Protein AF-A0A562VMG4-F1 (afdb_monomer_lite)

Radius of gyration: 25.21 Å; chains: 1; bounding box: 52×42×55 Å

Foldseek 3Di:
DDDDDDPDDDDPVVVVVLVVVCVVVVHDSVVVVVVVVVVVVVVVVVVVVVVVVVVVVVCCVPVVVDDDADPPHCVVVVVVVVVVVVVVPD

Structure (mmCIF, N/CA/C/O backbone):
data_AF-A0A562VMG4-F1
#
_entry.id   AF-A0A562VMG4-F1
#
loop_
_atom_site.group_PDB
_atom_site.id
_atom_site.type_symbol
_atom_site.label_atom_id
_atom_site.label_alt_id
_atom_site.label_comp_id
_atom_site.label_asym_id
_atom_site.label_entity_id
_atom_site.label_seq_id
_atom_site.pdbx_PDB_ins_code
_atom_site.Cartn_x
_atom_site.Cartn_y
_atom_site.Cartn_z
_atom_site.occupancy
_atom_site.B_iso_or_equiv
_atom_site.auth_seq_id
_atom_site.auth_comp_id
_atom_site.auth_asym_id
_atom_site.auth_atom_id
_atom_site.pdbx_PDB_model_num
ATOM 1 N N . MET A 1 1 ? -24.063 13.557 7.113 1.00 42.00 1 MET A N 1
ATOM 2 C CA . MET A 1 1 ? -23.208 12.548 6.451 1.00 42.00 1 MET A CA 1
ATOM 3 C C . MET A 1 1 ? -22.962 11.431 7.453 1.00 42.00 1 MET A C 1
ATOM 5 O O . MET A 1 1 ? -22.237 11.654 8.409 1.00 42.00 1 MET A O 1
ATOM 9 N N . GLY A 1 2 ? -23.667 10.303 7.338 1.00 52.97 2 GLY A N 1
ATOM 10 C CA . GLY A 1 2 ? -23.576 9.216 8.319 1.00 52.97 2 GLY A CA 1
ATOM 11 C C . GLY A 1 2 ? -22.457 8.242 7.965 1.00 52.97 2 GLY A C 1
ATOM 12 O O . GLY A 1 2 ? -22.434 7.724 6.849 1.00 52.97 2 GLY A O 1
ATOM 13 N N . SER A 1 3 ? -21.542 7.978 8.897 1.00 63.50 3 SER A N 1
ATOM 14 C CA . SER A 1 3 ? -20.645 6.827 8.808 1.00 63.50 3 SER A CA 1
ATOM 15 C C . SER A 1 3 ? -21.481 5.553 8.954 1.00 63.50 3 SER A C 1
ATOM 17 O O . SER A 1 3 ? -22.173 5.363 9.952 1.00 63.50 3 SER A O 1
ATOM 19 N N . ARG A 1 4 ? -21.449 4.666 7.952 1.00 67.69 4 ARG A N 1
ATOM 20 C CA . ARG A 1 4 ? -22.012 3.319 8.116 1.00 67.69 4 ARG A CA 1
ATOM 21 C C . ARG A 1 4 ? -21.089 2.550 9.055 1.00 67.69 4 ARG A C 1
ATOM 23 O O . ARG A 1 4 ? -19.931 2.315 8.719 1.00 67.69 4 ARG A O 1
ATOM 30 N N . GLN A 1 5 ? -21.587 2.187 10.230 1.00 65.06 5 GLN A N 1
ATOM 31 C CA . GLN A 1 5 ? -20.867 1.313 11.145 1.00 65.06 5 GLN A CA 1
ATOM 32 C C . GLN A 1 5 ? -20.963 -0.119 10.609 1.00 65.06 5 GLN A C 1
ATOM 34 O O . GLN A 1 5 ? -22.043 -0.706 10.592 1.00 65.06 5 GLN A O 1
ATOM 39 N N . LEU A 1 6 ? -19.848 -0.673 10.126 1.00 70.19 6 LEU A N 1
ATOM 40 C CA . LEU A 1 6 ? -19.771 -2.099 9.819 1.00 70.19 6 LEU A CA 1
ATOM 41 C C . LEU A 1 6 ? -19.637 -2.873 11.133 1.00 70.19 6 LEU A C 1
ATOM 43 O O . LEU A 1 6 ? -18.702 -2.648 11.900 1.00 70.19 6 LEU A O 1
ATOM 47 N N . GLY A 1 7 ? -20.579 -3.779 11.394 1.00 74.31 7 GLY A N 1
ATOM 48 C CA . GLY A 1 7 ? -20.512 -4.716 12.514 1.00 74.31 7 GLY A CA 1
ATOM 49 C C . GLY A 1 7 ? -19.476 -5.802 12.245 1.00 74.31 7 GLY A C 1
ATOM 50 O O . GLY A 1 7 ? -19.835 -6.911 11.857 1.00 74.31 7 GLY A O 1
ATOM 51 N N . LEU A 1 8 ? -18.195 -5.470 12.406 1.00 79.94 8 LEU A N 1
ATOM 52 C CA . LEU A 1 8 ? -17.102 -6.429 12.276 1.00 79.94 8 LEU A CA 1
ATOM 53 C C . LEU A 1 8 ? -17.152 -7.423 13.439 1.00 79.94 8 LEU A C 1
ATOM 55 O O . LEU A 1 8 ? -17.224 -7.033 14.604 1.00 79.94 8 LEU A O 1
ATOM 59 N N . ARG A 1 9 ? -17.113 -8.714 13.112 1.00 85.38 9 ARG A N 1
ATOM 60 C CA . ARG A 1 9 ? -16.932 -9.786 14.089 1.00 85.38 9 ARG A CA 1
ATOM 61 C C . ARG A 1 9 ? -15.458 -10.147 14.114 1.00 85.38 9 ARG A C 1
ATOM 63 O O . ARG A 1 9 ? -14.968 -10.750 13.167 1.00 85.38 9 ARG A O 1
ATOM 70 N N . LEU A 1 10 ? -14.780 -9.728 15.174 1.00 87.19 10 LEU A N 1
ATOM 71 C CA . LEU A 1 10 ? -13.403 -10.114 15.452 1.00 87.19 10 LEU A CA 1
ATOM 72 C C . LEU A 1 10 ? -13.408 -11.392 16.281 1.00 87.19 10 LEU A C 1
ATOM 74 O O . LEU A 1 10 ? -14.316 -11.596 17.096 1.00 87.19 10 LEU A O 1
ATOM 78 N N . ASP A 1 11 ? -12.397 -12.230 16.085 1.00 94.56 11 ASP A N 1
ATOM 79 C CA . ASP A 1 11 ? -12.128 -13.283 17.049 1.00 94.56 11 ASP A CA 1
ATOM 80 C C . ASP A 1 11 ? -11.617 -12.687 18.374 1.00 94.56 11 ASP A C 1
ATOM 82 O O . ASP A 1 11 ? -11.386 -11.479 18.520 1.00 94.56 11 ASP A O 1
ATOM 86 N N . GLU A 1 12 ? -11.497 -13.538 19.387 1.00 93.38 12 GLU A N 1
ATOM 87 C CA . GLU A 1 12 ? -11.118 -13.105 20.729 1.00 93.38 12 GLU A CA 1
ATOM 88 C C . GLU A 1 12 ? -9.692 -12.533 20.780 1.00 93.38 12 GLU A C 1
ATOM 90 O O . GLU A 1 12 ? -9.442 -11.544 21.476 1.00 93.38 12 GLU A O 1
ATOM 95 N N . THR A 1 13 ? -8.771 -13.094 19.993 1.00 95.94 13 THR A N 1
ATOM 96 C CA . THR A 1 13 ? -7.371 -12.654 19.948 1.00 95.94 13 THR A CA 1
ATOM 97 C C . THR A 1 13 ? -7.267 -11.273 19.313 1.00 95.94 13 THR A C 1
ATOM 99 O O . THR A 1 13 ? -6.637 -10.372 19.874 1.00 95.94 13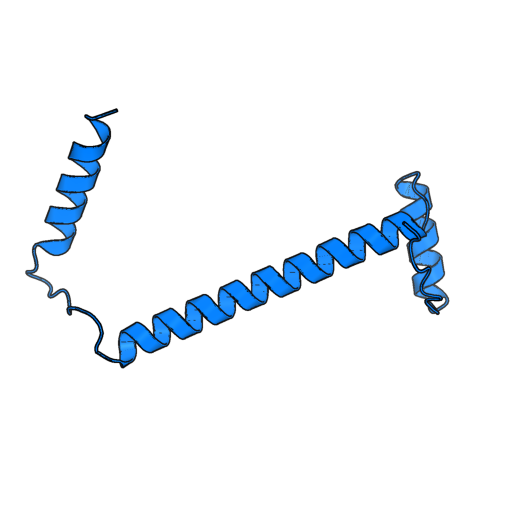 THR A O 1
ATOM 102 N N . ASP A 1 14 ? -7.939 -11.073 18.186 1.00 93.50 14 ASP A N 1
ATOM 103 C CA . ASP A 1 14 ? -7.993 -9.804 17.471 1.00 93.50 14 ASP A CA 1
ATOM 104 C C . ASP A 1 14 ? -8.702 -8.725 18.290 1.00 93.50 14 ASP A C 1
ATOM 106 O O . ASP A 1 14 ? -8.236 -7.585 18.347 1.00 93.50 14 ASP A O 1
ATOM 110 N N . SER A 1 15 ? -9.775 -9.079 19.006 1.00 93.38 15 SER A N 1
ATOM 111 C CA . SER A 1 15 ? -10.454 -8.153 19.918 1.00 93.38 15 SER A CA 1
ATOM 112 C C . SER A 1 15 ? -9.537 -7.696 21.059 1.00 93.38 15 SER A C 1
ATOM 114 O O . SER A 1 15 ? -9.468 -6.500 21.355 1.00 93.38 15 SER A O 1
ATOM 116 N N . MET A 1 16 ? -8.792 -8.616 21.685 1.00 95.12 16 MET A N 1
ATOM 117 C CA . MET A 1 16 ? -7.819 -8.269 22.729 1.00 95.12 16 MET A CA 1
ATOM 118 C C . MET A 1 16 ? -6.680 -7.404 22.187 1.00 95.12 16 MET A C 1
ATOM 120 O O . MET A 1 16 ? -6.279 -6.428 22.827 1.00 95.12 16 MET A O 1
ATOM 124 N N . ASN A 1 17 ? -6.172 -7.727 20.998 1.00 95.06 17 ASN A N 1
ATOM 125 C CA . ASN A 1 17 ? -5.124 -6.952 20.346 1.00 95.06 17 ASN A CA 1
ATOM 126 C C . ASN A 1 17 ? -5.584 -5.531 20.024 1.00 95.06 17 ASN A C 1
ATOM 128 O O . ASN A 1 17 ? -4.866 -4.580 20.339 1.00 95.06 17 ASN A O 1
ATOM 132 N N . LEU A 1 18 ? -6.787 -5.381 19.467 1.00 94.50 18 LEU A N 1
ATOM 133 C CA . LEU A 1 18 ? -7.371 -4.083 19.160 1.00 94.50 18 LEU A CA 1
ATOM 134 C C . LEU A 1 18 ? -7.542 -3.235 20.421 1.00 94.50 18 LEU A C 1
ATOM 136 O O . LEU A 1 18 ? -7.104 -2.087 20.439 1.00 94.50 18 LEU A O 1
ATOM 140 N N . LYS A 1 19 ? -8.092 -3.811 21.497 1.00 95.19 19 LYS A N 1
ATOM 141 C CA . LYS A 1 19 ? -8.215 -3.143 22.803 1.00 95.19 19 LYS A CA 1
ATOM 142 C C . LYS A 1 19 ? -6.869 -2.669 23.332 1.00 95.19 19 LYS A C 1
ATOM 144 O O . LYS A 1 19 ? -6.737 -1.520 23.745 1.00 95.19 19 LYS A O 1
ATOM 149 N N . ARG A 1 20 ? -5.855 -3.536 23.290 1.00 96.75 20 ARG A N 1
ATOM 150 C CA . ARG A 1 20 ? -4.494 -3.218 23.742 1.00 96.75 20 ARG A CA 1
ATOM 151 C C . ARG A 1 20 ? -3.882 -2.064 22.942 1.00 96.75 20 ARG A C 1
ATOM 153 O O . ARG A 1 20 ? -3.269 -1.180 23.534 1.00 96.75 20 ARG A O 1
ATOM 160 N N . ILE A 1 21 ? -4.038 -2.06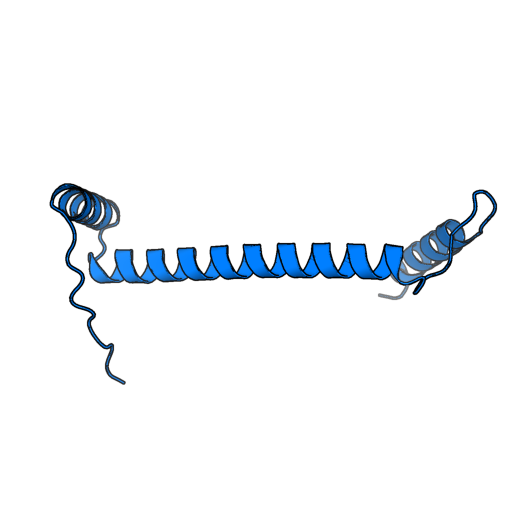6 21.617 1.00 95.62 21 ILE A N 1
ATOM 161 C CA . ILE A 1 21 ? -3.522 -1.004 20.737 1.00 95.62 21 ILE A CA 1
ATOM 162 C C . ILE A 1 21 ? -4.273 0.305 20.987 1.00 95.62 21 ILE A C 1
ATOM 164 O O . ILE A 1 21 ? -3.641 1.329 21.225 1.00 95.62 21 ILE A O 1
ATOM 168 N N . ALA A 1 22 ? -5.606 0.260 21.023 1.00 95.75 22 ALA A N 1
ATOM 169 C CA . ALA A 1 22 ? -6.450 1.417 21.299 1.00 95.75 22 ALA A CA 1
ATOM 170 C C . ALA A 1 22 ? -6.090 2.079 22.641 1.00 95.75 22 ALA A C 1
ATOM 172 O O . ALA A 1 22 ? -5.894 3.293 22.701 1.00 95.75 22 ALA A O 1
ATOM 173 N N . GLN A 1 23 ? -5.898 1.279 23.698 1.00 96.75 23 GLN A N 1
ATOM 174 C CA . GLN A 1 23 ? -5.438 1.761 25.004 1.00 96.75 23 GLN A CA 1
ATOM 175 C C . GLN A 1 23 ? -4.044 2.389 24.940 1.00 96.75 23 GLN A C 1
ATOM 177 O O . GLN A 1 23 ? -3.839 3.472 25.481 1.00 96.75 23 GLN A O 1
ATOM 182 N N . ARG A 1 24 ? -3.090 1.732 24.269 1.00 96.19 24 ARG A N 1
ATOM 183 C CA . ARG A 1 24 ? -1.716 2.234 24.128 1.00 96.19 24 ARG A CA 1
ATOM 184 C C . ARG A 1 24 ? -1.659 3.563 23.373 1.00 96.19 24 ARG A C 1
ATOM 186 O O . ARG A 1 24 ? -0.831 4.405 23.704 1.00 96.19 24 ARG A O 1
ATOM 193 N N . GLU A 1 25 ? -2.511 3.739 22.370 1.00 94.38 25 GLU A N 1
ATOM 194 C CA . GLU A 1 25 ? -2.575 4.956 21.554 1.00 94.38 25 GLU A CA 1
ATOM 195 C C . GLU A 1 25 ? -3.492 6.039 22.143 1.00 94.38 25 GLU A C 1
ATOM 197 O O . GLU A 1 25 ? -3.525 7.151 21.623 1.00 94.38 25 GLU A O 1
ATOM 202 N N . GLY A 1 26 ? -4.247 5.740 23.206 1.00 95.50 26 GLY A N 1
ATOM 203 C CA . GLY A 1 26 ? -5.244 6.661 23.759 1.00 95.50 26 GLY A CA 1
ATOM 204 C C . GLY A 1 26 ? -6.378 6.979 22.775 1.00 95.50 26 GLY A C 1
ATOM 205 O O . GLY A 1 26 ? -6.940 8.072 22.807 1.00 95.50 26 GLY A O 1
ATOM 206 N N . ARG A 1 27 ? -6.695 6.045 21.872 1.00 94.88 27 ARG A N 1
ATOM 207 C CA . ARG A 1 27 ? -7.684 6.201 20.793 1.00 94.88 27 ARG A CA 1
ATOM 208 C C . ARG A 1 27 ? -8.839 5.228 20.982 1.00 94.88 27 ARG A C 1
ATOM 210 O O . ARG A 1 27 ? -8.726 4.238 21.699 1.00 94.88 27 ARG A O 1
ATOM 217 N N . ASN A 1 28 ? -9.962 5.487 20.314 1.00 93.00 28 ASN A N 1
ATOM 218 C CA . ASN A 1 28 ? -11.044 4.508 20.259 1.00 93.00 28 ASN A CA 1
ATOM 219 C C . ASN A 1 28 ? -10.735 3.403 19.231 1.00 93.00 28 ASN A C 1
ATOM 221 O O . ASN A 1 28 ? -10.054 3.623 18.229 1.00 93.00 28 ASN A O 1
ATOM 225 N N . GLU A 1 29 ? -11.279 2.213 19.474 1.00 91.44 29 GLU A N 1
ATOM 226 C CA . GLU A 1 29 ? -11.074 1.028 18.636 1.00 91.44 29 GLU A CA 1
ATOM 227 C C . GLU A 1 29 ? -11.533 1.234 17.179 1.00 91.44 29 GLU A C 1
ATOM 229 O O . GLU A 1 29 ? -10.893 0.752 16.246 1.00 91.44 29 GLU A O 1
ATOM 234 N N . GLN A 1 30 ? -12.618 1.988 16.959 1.00 89.88 30 GLN A N 1
ATOM 235 C CA . GLN A 1 30 ? -13.142 2.242 15.612 1.00 89.88 30 GLN A CA 1
ATOM 236 C C . GLN A 1 30 ? -12.200 3.099 14.765 1.00 89.88 30 GLN A C 1
ATOM 238 O O . GLN A 1 30 ? -12.086 2.875 13.560 1.00 89.88 30 GLN A O 1
ATOM 243 N N . ASP A 1 31 ? -11.533 4.073 15.372 1.00 90.81 31 ASP A N 1
ATOM 244 C CA . ASP A 1 31 ? -10.579 4.942 14.698 1.00 90.81 31 ASP A CA 1
ATOM 245 C C . ASP A 1 31 ? -9.301 4.178 14.369 1.00 90.81 31 ASP A C 1
ATOM 247 O O . ASP A 1 31 ? -8.793 4.336 13.263 1.00 90.81 31 ASP A O 1
ATOM 251 N N . VAL A 1 32 ? -8.843 3.293 15.262 1.00 92.81 32 VAL A N 1
ATOM 252 C CA . VAL A 1 32 ? -7.718 2.383 14.987 1.00 92.81 32 VAL A CA 1
ATOM 253 C C . VAL A 1 32 ? -8.036 1.475 13.797 1.00 92.81 32 VAL A C 1
ATOM 255 O O . VAL A 1 32 ? -7.225 1.367 12.876 1.00 92.81 32 VAL A O 1
ATOM 258 N N . ILE A 1 33 ? -9.232 0.872 13.759 1.00 91.69 33 ILE A N 1
ATOM 259 C CA . ILE A 1 33 ? -9.671 0.053 12.616 1.00 91.69 33 ILE A CA 1
ATOM 260 C C . ILE A 1 33 ? -9.743 0.896 11.340 1.00 91.69 33 ILE A C 1
ATOM 262 O O . ILE A 1 33 ? -9.260 0.470 10.292 1.00 91.69 33 ILE A O 1
ATOM 266 N N . ARG A 1 34 ? -10.354 2.086 11.397 1.00 90.19 34 ARG A N 1
ATOM 267 C CA . ARG A 1 34 ? -10.534 2.945 10.217 1.00 90.19 34 ARG A CA 1
ATOM 268 C C . ARG A 1 34 ? -9.194 3.349 9.611 1.00 90.19 34 ARG A C 1
ATOM 270 O O . ARG A 1 34 ? -9.058 3.368 8.391 1.00 90.19 34 ARG A O 1
ATOM 277 N N . ASP A 1 35 ? -8.235 3.689 10.457 1.00 91.25 35 ASP A N 1
ATOM 278 C CA . ASP A 1 35 ? -6.895 4.095 10.051 1.00 91.25 35 ASP A CA 1
ATOM 279 C C . ASP A 1 35 ? -6.111 2.912 9.470 1.00 91.25 35 ASP A C 1
ATOM 281 O O . ASP A 1 35 ? -5.555 2.998 8.377 1.00 91.25 35 ASP A O 1
ATOM 285 N N . SER A 1 36 ? -6.194 1.757 10.134 1.00 90.00 36 SER A N 1
ATOM 286 C CA . SER A 1 36 ? -5.590 0.507 9.664 1.00 90.00 36 SER A CA 1
ATOM 287 C C . SER A 1 36 ? -6.143 0.083 8.298 1.00 90.00 36 SER A C 1
ATOM 289 O O . SER A 1 36 ? -5.382 -0.322 7.422 1.00 90.00 36 SER A O 1
ATOM 291 N N . LEU A 1 37 ? -7.454 0.240 8.070 1.00 91.81 37 LEU A N 1
ATOM 292 C CA . LEU A 1 37 ? -8.084 -0.026 6.775 1.00 91.81 37 LEU A CA 1
ATOM 293 C C . LEU A 1 37 ? -7.582 0.935 5.690 1.00 91.81 37 LEU A C 1
ATOM 295 O O . LEU A 1 37 ? -7.300 0.501 4.578 1.00 91.81 37 LEU A O 1
ATOM 299 N N . ARG A 1 38 ? -7.448 2.231 6.000 1.00 92.62 38 ARG A N 1
ATOM 300 C CA . ARG A 1 38 ? -6.896 3.220 5.057 1.00 92.62 38 ARG A CA 1
ATOM 301 C C . ARG A 1 38 ? -5.460 2.888 4.675 1.00 92.62 38 ARG A C 1
ATOM 303 O O . ARG A 1 38 ? -5.119 2.965 3.501 1.00 92.62 38 ARG A O 1
ATOM 310 N N . MET A 1 39 ? -4.646 2.495 5.651 1.00 94.44 39 MET A N 1
ATOM 311 C CA . MET A 1 39 ? -3.271 2.066 5.413 1.00 94.44 39 MET A CA 1
ATOM 312 C C . MET A 1 39 ? -3.223 0.810 4.535 1.00 94.44 39 MET A C 1
ATOM 314 O O . MET A 1 39 ? -2.450 0.765 3.586 1.00 94.44 39 MET A O 1
ATOM 318 N N . TYR A 1 40 ? -4.080 -0.181 4.802 1.00 93.56 40 TYR A N 1
ATOM 319 C CA . TYR A 1 40 ? -4.170 -1.386 3.977 1.00 93.56 40 TYR A CA 1
ATOM 320 C C . TYR A 1 40 ? -4.547 -1.070 2.524 1.00 93.56 40 TYR A C 1
ATOM 322 O O . TYR A 1 40 ? -3.869 -1.534 1.611 1.00 93.56 40 TYR A O 1
ATOM 330 N N . VAL A 1 41 ? -5.588 -0.255 2.310 1.00 94.88 41 VAL A N 1
ATOM 331 C CA . VAL A 1 41 ? -6.022 0.157 0.964 1.00 94.88 41 VAL A CA 1
ATOM 332 C C . VAL A 1 41 ? -4.894 0.878 0.237 1.00 94.88 41 VAL A C 1
ATOM 334 O O . VAL A 1 41 ? -4.559 0.500 -0.877 1.00 94.88 41 VAL A O 1
ATOM 337 N N . ARG A 1 42 ? -4.246 1.845 0.895 1.00 95.88 42 ARG A N 1
ATOM 338 C CA . ARG A 1 42 ? -3.120 2.574 0.309 1.00 95.88 42 ARG A CA 1
ATOM 339 C C . ARG A 1 42 ? -1.989 1.637 -0.119 1.00 95.88 42 ARG A C 1
ATOM 341 O O . ARG A 1 42 ? -1.486 1.769 -1.225 1.00 95.88 42 ARG A O 1
ATOM 348 N N . ASN A 1 43 ? -1.611 0.683 0.728 1.00 95.50 43 ASN A N 1
ATOM 349 C CA . ASN A 1 43 ? -0.556 -0.273 0.392 1.00 95.50 43 ASN A CA 1
ATOM 350 C C . ASN A 1 43 ? -0.951 -1.177 -0.787 1.00 95.50 43 ASN A C 1
ATOM 352 O O . ASN A 1 43 ? -0.100 -1.527 -1.601 1.00 95.50 43 ASN A O 1
ATOM 356 N N . ALA A 1 44 ? -2.226 -1.567 -0.880 1.00 95.44 44 ALA A N 1
ATOM 357 C CA . ALA A 1 44 ? -2.731 -2.353 -2.003 1.00 95.44 44 ALA A CA 1
ATOM 358 C C . ALA A 1 44 ? -2.715 -1.548 -3.313 1.00 95.44 44 ALA A C 1
ATOM 360 O O . ALA A 1 44 ? -2.315 -2.082 -4.349 1.00 95.44 44 ALA A O 1
ATOM 361 N N . ASP A 1 45 ? -3.091 -0.269 -3.256 1.00 96.56 45 ASP A N 1
ATOM 362 C CA . ASP A 1 45 ? -3.029 0.644 -4.398 1.00 96.56 45 ASP A CA 1
ATOM 363 C C . ASP A 1 45 ? -1.573 0.849 -4.855 1.00 96.56 45 ASP A C 1
ATOM 365 O O . ASP A 1 45 ? -1.274 0.656 -6.031 1.00 96.56 45 ASP A O 1
ATOM 369 N N . GLU A 1 46 ? -0.642 1.117 -3.931 1.00 96.06 46 GLU A N 1
ATOM 370 C CA . GLU A 1 46 ? 0.792 1.267 -4.232 1.00 96.06 46 GLU A CA 1
ATOM 371 C C . GLU A 1 46 ? 1.389 -0.009 -4.862 1.00 96.06 46 GLU A C 1
ATOM 373 O O . GLU A 1 46 ? 2.171 0.060 -5.812 1.00 96.06 46 GLU A O 1
ATOM 378 N N . GLN A 1 47 ? 0.999 -1.197 -4.381 1.00 95.75 47 GLN A N 1
ATOM 379 C CA . GLN A 1 47 ? 1.418 -2.464 -4.994 1.00 95.7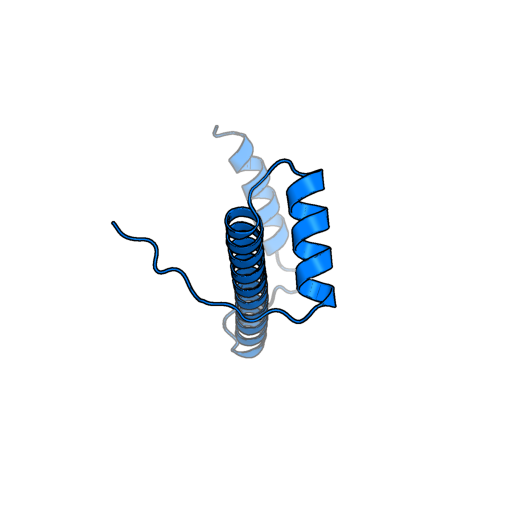5 47 GLN A CA 1
ATOM 380 C C . GLN A 1 47 ? 0.884 -2.620 -6.415 1.00 95.75 47 GLN A C 1
ATOM 382 O O . GLN A 1 47 ? 1.617 -3.057 -7.302 1.00 95.75 47 GLN A O 1
ATOM 387 N N . LYS A 1 48 ? -0.384 -2.271 -6.640 1.00 95.69 48 LYS A N 1
ATOM 388 C CA . LYS A 1 48 ? -0.982 -2.332 -7.969 1.00 95.69 48 LYS A CA 1
ATOM 389 C C . LYS A 1 48 ? -0.283 -1.377 -8.932 1.00 95.69 48 LYS A C 1
ATOM 391 O O . LYS A 1 48 ? 0.103 -1.801 -10.014 1.00 95.69 48 LYS A O 1
ATOM 396 N N . GLU A 1 49 ? -0.064 -0.130 -8.525 1.00 96.06 49 GLU A N 1
ATOM 397 C CA . GLU A 1 49 ? 0.656 0.859 -9.333 1.00 96.06 49 GLU A CA 1
ATOM 398 C C . GLU A 1 49 ? 2.061 0.375 -9.708 1.00 96.06 49 GLU A C 1
ATOM 400 O O . GLU A 1 49 ? 2.505 0.557 -10.845 1.00 96.06 49 GLU A O 1
ATOM 405 N N . PHE A 1 50 ? 2.753 -0.290 -8.779 1.00 94.56 50 PHE A N 1
ATOM 406 C CA . PHE A 1 50 ? 4.043 -0.905 -9.060 1.00 94.56 50 PHE A CA 1
ATOM 407 C C . PHE A 1 50 ? 3.942 -2.009 -10.123 1.00 94.56 50 PHE A C 1
ATOM 409 O O . PHE A 1 50 ? 4.715 -1.994 -11.083 1.00 94.56 50 PHE A O 1
ATOM 416 N N . PHE A 1 51 ? 2.995 -2.942 -9.992 1.00 94.56 51 PHE A N 1
ATOM 417 C CA . PHE A 1 51 ? 2.809 -4.006 -10.983 1.00 94.56 51 PHE A CA 1
ATOM 418 C C . PHE A 1 51 ? 2.430 -3.455 -12.360 1.00 94.56 51 PHE A C 1
ATOM 420 O O . PHE A 1 51 ? 3.042 -3.851 -13.350 1.00 94.56 51 PHE A O 1
ATOM 427 N N . ASP A 1 52 ? 1.510 -2.492 -12.414 1.00 94.62 52 ASP A N 1
ATOM 428 C CA . ASP A 1 52 ? 1.085 -1.839 -13.655 1.00 94.62 52 ASP A CA 1
ATOM 429 C C . ASP A 1 52 ? 2.273 -1.125 -14.341 1.00 94.62 52 ASP A C 1
ATOM 431 O O . ASP A 1 52 ? 2.400 -1.132 -15.568 1.00 94.62 52 ASP A O 1
ATOM 435 N N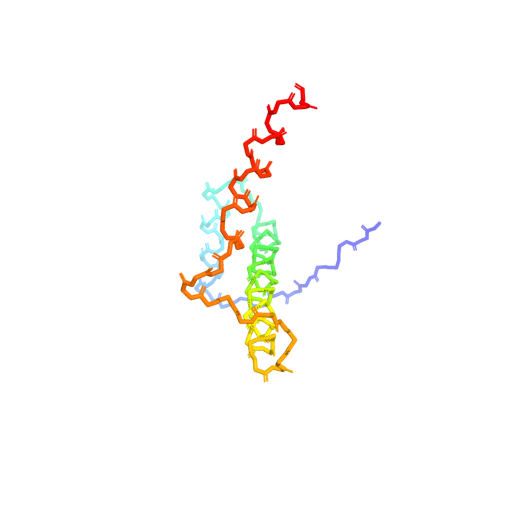 . SER A 1 53 ? 3.178 -0.525 -13.558 1.00 92.69 53 SER A N 1
ATOM 436 C CA . SER A 1 53 ? 4.409 0.105 -14.059 1.00 92.69 53 SER A CA 1
ATOM 437 C C . SER A 1 53 ? 5.387 -0.914 -14.654 1.00 92.69 53 SER A C 1
ATOM 439 O O . SER A 1 53 ? 5.917 -0.707 -15.749 1.00 92.69 53 SER A O 1
ATOM 441 N N . VAL A 1 54 ? 5.594 -2.045 -13.970 1.00 91.81 54 VAL A N 1
ATOM 442 C CA . VAL A 1 54 ? 6.457 -3.134 -14.455 1.00 91.81 54 VAL A CA 1
ATOM 443 C C . VAL A 1 54 ? 5.896 -3.750 -15.735 1.00 91.81 54 VAL A C 1
ATOM 445 O O . VAL A 1 54 ? 6.644 -3.951 -16.691 1.00 91.81 54 VAL A O 1
ATOM 448 N N . GLU A 1 55 ? 4.590 -4.018 -15.779 1.00 91.88 55 GLU A N 1
ATOM 449 C CA . GLU A 1 55 ? 3.925 -4.566 -16.963 1.00 91.88 55 GLU A CA 1
ATOM 450 C C . GLU A 1 55 ? 4.056 -3.621 -18.163 1.00 91.88 55 GLU A C 1
ATOM 452 O O . GLU A 1 55 ? 4.399 -4.060 -19.263 1.00 91.88 55 GLU A O 1
ATOM 457 N N . ARG A 1 56 ? 3.874 -2.311 -17.948 1.00 88.19 56 ARG A N 1
ATOM 458 C CA . ARG A 1 56 ? 4.076 -1.304 -18.996 1.00 88.19 56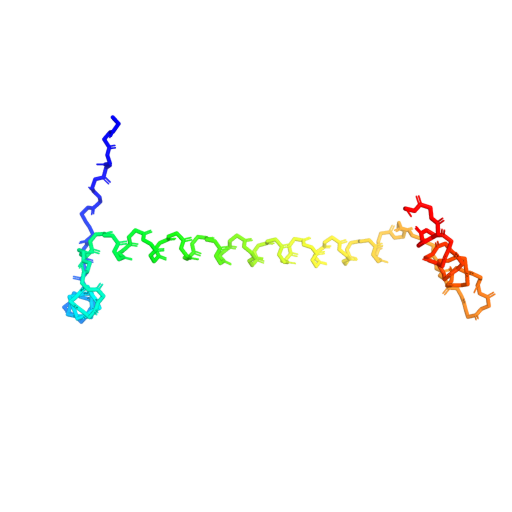 ARG A CA 1
ATOM 459 C C . ARG A 1 56 ? 5.513 -1.295 -19.510 1.00 88.19 56 ARG A C 1
ATOM 461 O O . ARG A 1 56 ? 5.710 -1.355 -20.720 1.00 88.19 56 ARG A O 1
ATOM 468 N N . GLY A 1 57 ? 6.503 -1.267 -18.617 1.00 85.12 57 GLY A N 1
ATOM 469 C CA . GLY A 1 57 ? 7.915 -1.289 -19.011 1.00 85.12 57 GLY A CA 1
ATOM 470 C C . GLY A 1 57 ? 8.286 -2.563 -19.777 1.00 85.12 57 GLY A C 1
ATOM 471 O O . GLY A 1 57 ? 8.996 -2.505 -20.780 1.00 85.12 57 GLY A O 1
ATOM 472 N N . TRP A 1 58 ? 7.751 -3.715 -19.364 1.00 87.06 58 TRP A N 1
ATOM 473 C CA . TRP A 1 58 ? 7.924 -4.973 -20.091 1.00 87.06 58 TRP A CA 1
ATOM 474 C C . TRP A 1 58 ? 7.313 -4.909 -21.496 1.00 87.06 58 TRP A C 1
ATOM 476 O O . TRP A 1 58 ? 7.958 -5.285 -22.476 1.00 87.06 58 TRP A O 1
ATOM 486 N N . TYR A 1 59 ? 6.090 -4.390 -21.617 1.00 86.25 59 TYR A N 1
ATOM 487 C CA . TYR A 1 59 ? 5.442 -4.198 -22.911 1.00 86.25 59 TYR A CA 1
ATOM 488 C C . TYR A 1 59 ? 6.238 -3.253 -23.823 1.00 86.25 59 TYR A C 1
ATOM 490 O O . TYR A 1 59 ? 6.422 -3.557 -24.999 1.00 86.25 59 TYR A O 1
ATOM 498 N N . GLU A 1 60 ? 6.754 -2.134 -23.314 1.00 83.94 60 GLU A N 1
ATOM 499 C CA . GLU A 1 60 ? 7.565 -1.181 -24.088 1.00 83.94 60 GLU A CA 1
ATOM 500 C C . GLU A 1 60 ? 8.835 -1.835 -24.655 1.00 83.94 60 GLU A C 1
ATOM 502 O O . GLU A 1 60 ? 9.101 -1.720 -25.852 1.00 83.94 60 GLU A O 1
ATOM 507 N N . LEU A 1 61 ? 9.556 -2.618 -23.843 1.00 80.88 61 LEU A N 1
ATOM 508 C CA . LEU A 1 61 ? 10.749 -3.351 -24.286 1.00 80.88 61 LEU A CA 1
ATOM 509 C C . LEU A 1 61 ? 10.449 -4.362 -25.403 1.00 80.88 61 LEU A C 1
ATOM 511 O O . LEU A 1 61 ? 11.261 -4.543 -26.311 1.00 80.88 61 LEU A O 1
ATOM 515 N N . HIS A 1 62 ? 9.294 -5.028 -25.342 1.00 79.75 62 HIS A N 1
ATOM 516 C CA . HIS A 1 62 ? 8.943 -6.110 -26.266 1.00 79.75 62 HIS A CA 1
ATOM 517 C C . HIS A 1 62 ? 8.093 -5.682 -27.468 1.00 79.75 62 HIS A C 1
ATOM 519 O O . HIS A 1 62 ? 8.042 -6.402 -28.463 1.00 79.75 62 HIS A O 1
ATOM 525 N N . SER A 1 63 ? 7.440 -4.524 -27.408 1.00 78.94 63 SER A N 1
ATOM 526 C CA . SER A 1 63 ? 6.579 -4.007 -28.482 1.00 78.94 63 SER A CA 1
ATOM 527 C C . SER A 1 63 ? 7.357 -3.360 -29.630 1.00 78.94 63 SER A C 1
ATOM 529 O O . SER A 1 63 ? 6.765 -3.027 -30.656 1.00 78.94 63 SER A O 1
ATOM 531 N N . GLY A 1 64 ? 8.671 -3.161 -29.474 1.00 74.06 64 GLY A N 1
ATOM 532 C CA . GLY A 1 64 ? 9.485 -2.405 -30.429 1.00 74.06 64 GLY A CA 1
ATOM 533 C C . GLY A 1 64 ? 9.175 -0.903 -30.430 1.00 74.06 64 GLY A C 1
ATOM 534 O O . GLY A 1 64 ? 9.649 -0.182 -31.306 1.00 74.06 64 GLY A O 1
ATOM 535 N N . LEU A 1 65 ? 8.385 -0.423 -29.460 1.00 69.00 65 LEU A N 1
ATOM 536 C CA . LEU A 1 65 ? 8.127 0.994 -29.224 1.00 69.00 65 LEU A CA 1
ATOM 537 C C . LEU A 1 65 ? 9.316 1.593 -28.462 1.00 69.00 65 LEU A C 1
ATOM 539 O O . LEU A 1 65 ? 9.292 1.745 -27.246 1.00 69.00 65 LEU A O 1
ATOM 543 N N . GLY A 1 66 ? 10.385 1.905 -29.189 1.00 69.75 66 GLY A N 1
ATOM 544 C CA . GLY A 1 66 ? 11.582 2.526 -28.631 1.00 69.75 66 GLY A CA 1
ATOM 545 C C . GLY A 1 66 ? 12.758 2.481 -29.600 1.00 69.75 66 GLY A C 1
ATOM 546 O O . GLY A 1 66 ? 12.735 1.766 -30.600 1.00 69.75 66 GLY A O 1
ATOM 547 N N . THR A 1 67 ? 13.801 3.251 -29.303 1.00 72.75 67 THR A N 1
ATOM 548 C CA . THR A 1 67 ? 15.034 3.270 -30.097 1.00 72.75 67 THR A CA 1
ATOM 549 C C . THR A 1 67 ? 16.118 2.522 -29.333 1.00 72.75 67 THR A C 1
ATOM 551 O O . THR A 1 67 ? 16.398 2.846 -28.179 1.00 72.75 67 THR A O 1
ATOM 554 N N . VAL A 1 68 ? 16.734 1.518 -29.958 1.00 75.12 68 VAL A N 1
ATOM 555 C CA . VAL A 1 68 ? 17.883 0.822 -29.365 1.00 75.12 68 VAL A CA 1
ATOM 556 C C . VAL A 1 68 ? 19.069 1.782 -29.344 1.00 75.12 68 VAL A C 1
ATOM 558 O O . VAL A 1 68 ? 19.564 2.178 -30.397 1.00 75.12 68 VAL A O 1
ATOM 561 N N . VAL A 1 69 ? 19.525 2.141 -28.145 1.00 77.56 69 VAL A N 1
ATOM 562 C CA . VAL A 1 69 ? 20.729 2.954 -27.945 1.00 77.56 69 VAL A CA 1
ATOM 563 C C . VAL A 1 69 ? 21.944 2.036 -28.073 1.00 77.56 69 VAL A C 1
ATOM 565 O O . VAL A 1 69 ? 22.154 1.152 -27.243 1.00 77.56 69 VAL A O 1
ATOM 568 N N . ALA A 1 70 ? 22.719 2.207 -29.142 1.00 82.19 70 ALA A N 1
ATOM 569 C CA . ALA A 1 70 ? 23.936 1.434 -29.381 1.00 82.19 70 ALA A CA 1
ATOM 570 C C . ALA A 1 70 ? 25.139 2.016 -28.616 1.00 82.19 70 ALA A C 1
ATOM 572 O O . ALA A 1 70 ? 25.130 3.169 -28.198 1.00 82.19 70 ALA A O 1
ATOM 573 N N . GLU A 1 71 ? 26.216 1.237 -28.488 1.00 73.31 71 GLU A N 1
ATOM 574 C CA . GLU A 1 71 ? 27.433 1.604 -27.736 1.00 73.31 71 GLU A CA 1
ATOM 575 C C . GLU A 1 71 ? 28.142 2.873 -28.268 1.00 73.31 71 GLU A C 1
ATOM 577 O O . GLU A 1 71 ? 28.913 3.502 -27.549 1.00 73.31 71 GLU A O 1
ATOM 582 N N . GLY A 1 72 ? 27.848 3.286 -29.507 1.00 76.94 72 GLY A N 1
ATOM 583 C CA . GLY A 1 72 ? 28.335 4.532 -30.117 1.00 76.94 72 GLY A CA 1
ATOM 584 C C . GLY A 1 72 ? 27.305 5.665 -30.201 1.00 76.94 72 GLY A C 1
ATOM 585 O O . GLY A 1 72 ? 27.555 6.651 -30.892 1.00 76.94 72 GLY A O 1
ATOM 586 N N . ASP A 1 73 ? 26.135 5.519 -29.578 1.00 82.62 73 ASP A N 1
ATOM 587 C CA . ASP A 1 73 ? 25.086 6.538 -29.612 1.00 82.62 73 ASP A CA 1
ATOM 588 C C . ASP A 1 73 ? 25.414 7.714 -28.671 1.00 82.62 73 ASP A C 1
ATOM 590 O O . ASP A 1 73 ? 25.988 7.566 -27.594 1.00 82.62 73 ASP A O 1
ATOM 594 N N . THR A 1 74 ? 25.005 8.909 -29.086 1.00 86.75 74 THR A N 1
ATOM 595 C CA . THR A 1 74 ? 25.170 10.176 -28.362 1.00 86.75 74 THR A CA 1
ATOM 596 C C . THR A 1 74 ? 24.017 10.476 -27.399 1.00 86.75 74 THR A C 1
ATOM 598 O O . THR A 1 74 ? 24.015 11.529 -26.760 1.00 86.75 74 THR A O 1
ATOM 601 N N . PHE A 1 75 ? 23.038 9.573 -27.266 1.00 83.19 75 PHE A N 1
ATOM 602 C CA . PHE A 1 75 ? 21.873 9.741 -26.392 1.00 83.19 75 PHE A CA 1
ATOM 603 C C . PHE A 1 75 ? 22.237 10.161 -24.956 1.00 83.19 75 PHE A C 1
ATOM 605 O O . PHE A 1 75 ? 21.723 11.152 -24.444 1.00 83.19 75 PHE A O 1
ATOM 612 N N . PHE A 1 76 ? 23.165 9.466 -24.294 1.00 83.06 76 PHE A N 1
ATOM 613 C CA . PHE A 1 76 ? 23.534 9.826 -22.918 1.00 83.06 76 PHE A CA 1
ATOM 614 C C . PHE A 1 76 ? 24.273 11.169 -22.834 1.00 83.06 76 PHE A C 1
ATOM 616 O O . PHE A 1 76 ? 24.095 11.907 -21.862 1.00 83.06 76 PHE A O 1
ATOM 623 N N . ASP A 1 77 ? 25.054 11.524 -23.857 1.00 85.94 77 ASP A N 1
ATOM 624 C CA . ASP A 1 77 ? 25.731 12.821 -23.932 1.00 85.94 77 ASP A CA 1
ATOM 625 C C . ASP A 1 77 ? 24.740 13.975 -24.139 1.00 85.94 77 ASP A C 1
ATOM 627 O O . ASP A 1 77 ? 24.913 15.049 -23.550 1.00 85.94 77 ASP A O 1
ATOM 631 N N . SER A 1 78 ? 23.672 13.758 -24.916 1.00 84.69 78 SER A N 1
ATOM 632 C CA . SER A 1 78 ? 22.616 14.752 -25.129 1.00 84.69 78 SER A CA 1
ATOM 633 C C . SER A 1 78 ? 21.822 15.012 -23.843 1.00 84.69 78 SER A C 1
ATOM 635 O O . SER A 1 78 ? 21.715 16.170 -23.429 1.00 84.69 78 SER A O 1
ATOM 637 N N . ILE A 1 79 ? 21.406 13.958 -23.129 1.00 83.94 79 ILE A N 1
ATOM 638 C CA . ILE A 1 79 ? 20.729 14.060 -21.823 1.00 83.94 79 ILE A CA 1
ATOM 639 C C . ILE A 1 79 ? 21.625 14.755 -20.792 1.00 83.94 79 ILE A C 1
ATOM 641 O O . ILE A 1 79 ? 21.185 15.638 -20.053 1.00 83.94 79 ILE A O 1
ATOM 645 N N . ARG A 1 80 ? 22.917 14.409 -20.746 1.00 85.12 80 ARG A N 1
ATOM 646 C CA . ARG A 1 80 ? 23.874 15.027 -19.814 1.00 85.12 80 ARG A CA 1
ATOM 647 C C . ARG A 1 80 ? 24.040 16.523 -20.074 1.00 85.12 80 ARG A C 1
ATOM 649 O O . ARG A 1 80 ? 24.154 17.303 -19.125 1.00 85.12 80 ARG A O 1
ATOM 656 N N . LYS A 1 81 ? 24.054 16.931 -21.345 1.00 86.94 81 LYS A N 1
ATOM 657 C CA . LYS A 1 81 ? 24.105 18.339 -21.755 1.00 86.94 81 LYS A CA 1
ATOM 658 C C . LYS A 1 81 ? 22.817 19.075 -21.376 1.00 86.94 81 LYS A C 1
ATOM 660 O O . LYS A 1 81 ? 22.896 20.191 -20.867 1.00 86.94 81 LYS A O 1
ATOM 665 N N . GLU A 1 82 ? 21.662 18.445 -21.562 1.00 85.50 82 GLU A N 1
ATOM 666 C CA . GLU A 1 82 ? 20.354 19.003 -21.211 1.00 85.50 82 GLU A CA 1
ATOM 667 C C . GLU A 1 82 ? 20.202 19.212 -19.697 1.00 85.50 82 GLU A C 1
ATOM 669 O O . GLU A 1 82 ? 19.910 20.324 -19.260 1.00 85.50 82 GLU A O 1
ATOM 674 N N . LEU A 1 83 ? 20.534 18.208 -18.877 1.00 82.75 83 LEU A N 1
ATOM 675 C CA . LEU A 1 83 ? 20.511 18.315 -17.410 1.00 82.75 83 LEU A CA 1
ATOM 676 C C . LEU A 1 83 ? 21.448 19.407 -16.874 1.00 82.75 83 LEU A C 1
ATOM 678 O O . LEU A 1 83 ? 21.158 20.037 -15.854 1.00 82.75 83 LEU A O 1
ATOM 682 N N . ARG A 1 84 ? 22.585 19.637 -17.543 1.00 82.31 84 ARG A N 1
ATOM 683 C CA . AR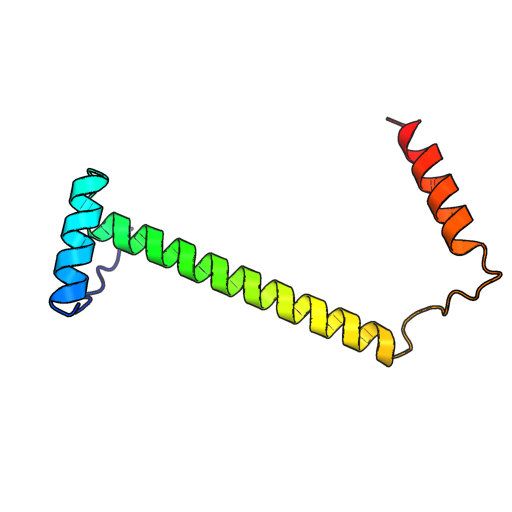G A 1 84 ? 23.533 20.694 -17.167 1.00 82.31 84 ARG A CA 1
ATOM 684 C C . ARG A 1 84 ? 23.004 22.084 -17.517 1.00 82.31 84 ARG A C 1
ATOM 686 O O . ARG A 1 84 ? 23.173 23.000 -16.720 1.00 82.31 84 ARG A O 1
ATOM 693 N N . ASN A 1 85 ? 22.354 22.227 -18.669 1.00 79.69 85 ASN A N 1
ATOM 694 C CA . ASN A 1 85 ? 21.808 23.500 -19.140 1.00 79.69 85 ASN A CA 1
ATOM 695 C C . ASN A 1 85 ? 20.474 23.860 -18.456 1.00 79.69 85 ASN A C 1
ATOM 697 O O . ASN A 1 85 ? 20.196 25.035 -18.234 1.00 79.69 85 ASN A O 1
ATOM 701 N N . GLY A 1 86 ? 19.673 22.869 -18.051 1.00 62.56 86 GLY A N 1
ATOM 702 C CA . GLY A 1 86 ? 18.417 23.082 -17.321 1.00 62.56 86 GLY A CA 1
ATOM 703 C C . GLY A 1 86 ? 18.604 23.641 -15.904 1.00 62.56 86 GLY A C 1
ATOM 704 O O . GLY A 1 86 ? 17.710 24.294 -15.380 1.00 62.56 86 GLY A O 1
ATOM 705 N N . LYS A 1 87 ? 19.785 23.461 -15.292 1.00 56.91 87 LYS A N 1
ATOM 706 C CA . LYS A 1 87 ? 20.130 24.044 -13.979 1.00 56.91 87 LYS A CA 1
ATOM 707 C C . LYS A 1 87 ? 20.531 25.523 -14.029 1.00 56.91 87 LYS A C 1
ATOM 709 O O . LYS A 1 87 ? 20.690 26.128 -12.977 1.00 56.91 87 LYS A O 1
ATOM 714 N N . THR A 1 88 ? 20.715 26.099 -15.217 1.00 52.72 88 THR A N 1
ATOM 715 C CA . THR A 1 88 ? 21.144 27.500 -15.399 1.00 52.72 88 THR A CA 1
ATOM 716 C C . THR A 1 88 ? 20.020 28.438 -15.848 1.00 52.72 88 THR A C 1
ATOM 718 O O . THR A 1 88 ? 20.285 29.599 -16.142 1.00 52.72 88 THR A O 1
ATOM 721 N N . SER A 1 89 ? 18.776 27.955 -15.918 1.00 52.38 89 SER A N 1
ATOM 722 C CA . SER A 1 89 ? 17.606 28.739 -16.352 1.00 52.38 89 SER A CA 1
ATOM 723 C C . SER A 1 89 ? 16.522 28.886 -15.275 1.00 52.38 89 SER A C 1
ATOM 725 O O . SER A 1 89 ? 15.378 29.176 -15.613 1.00 52.38 89 SER A O 1
ATOM 727 N N . GLY A 1 90 ? 16.877 28.685 -14.001 1.00 43.91 90 GLY A N 1
ATOM 728 C CA . GLY A 1 90 ? 16.031 28.980 -12.838 1.00 43.91 90 GLY A CA 1
ATOM 729 C C . GLY A 1 90 ? 16.536 30.194 -12.079 1.00 43.91 90 GLY A C 1
ATOM 730 O O . GLY A 1 90 ? 17.772 30.277 -11.904 1.00 43.91 90 GLY A O 1
#

Sequence (90 aa):
MGSRQLGLRLDETDSMNLKRIAQREGRNEQDVIRDSLRMYVRNADEQKEFFDSVERGWYELHSGLGTVVAEGDTFFDSIRKELRNGKTSG

Secondary structure (DSSP, 8-state):
-----------HHHHHHHHHHHHHHT--HHHHHHHHHHHHHHHHHHHHHHHHHHHHHHHHHHHT-S----TT-SHHHHHHHHHHHHTT--

Organism: NCBI:txid345631

pLDDT: mean 84.69, std 12.74, range [42.0, 96.75]